Protein AF-A0A967WJP2-F1 (afdb_monomer)

Sequence (88 aa):
GSLRRWLRIKRQGYDDIPPVGGVRFGGLRRVTPISQRFGYDRGRPIDRYYIEGFLAQHANDVRGRVLEIGDDSYTRQFGGNRVTTRDV

Structure (mmCIF, N/CA/C/O backbone):
data_AF-A0A967WJP2-F1
#
_entry.id   AF-A0A967WJP2-F1
#
loop_
_atom_site.group_PDB
_atom_site.id
_atom_site.type_symbol
_atom_site.label_atom_id
_atom_site.label_alt_id
_atom_site.label_comp_id
_atom_site.label_asym_id
_atom_site.label_entity_id
_atom_site.label_seq_id
_atom_site.pdbx_PDB_ins_code
_atom_site.Cartn_x
_atom_site.Cartn_y
_atom_site.Cartn_z
_atom_site.occupancy
_atom_site.B_iso_or_equiv
_atom_site.auth_seq_id
_atom_site.auth_comp_id
_atom_site.auth_asym_id
_atom_site.auth_atom_id
_atom_site.pdbx_PDB_model_num
ATOM 1 N N . GLY A 1 1 ? 15.663 -14.428 5.934 1.00 38.12 1 GLY A N 1
ATOM 2 C CA . GLY A 1 1 ? 16.540 -13.272 6.206 1.00 38.12 1 GLY A CA 1
ATOM 3 C C . GLY A 1 1 ? 16.628 -12.358 4.995 1.00 38.12 1 GLY A C 1
ATOM 4 O O . GLY A 1 1 ? 16.809 -12.858 3.887 1.00 38.12 1 GLY A O 1
ATOM 5 N N . SER A 1 2 ? 16.481 -11.049 5.222 1.00 64.88 2 SER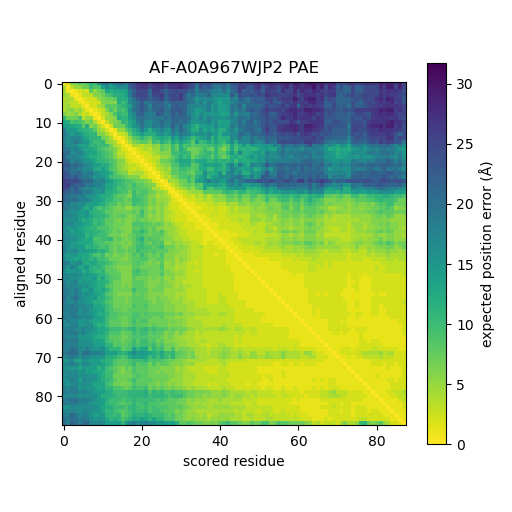 A N 1
ATOM 6 C CA . SER A 1 2 ? 16.429 -9.951 4.232 1.00 64.88 2 SER A CA 1
ATOM 7 C C . SER A 1 2 ? 17.463 -10.061 3.090 1.00 64.88 2 SER A C 1
ATOM 9 O O . SER A 1 2 ? 17.121 -9.925 1.915 1.00 64.88 2 SER A O 1
ATOM 11 N N . LEU A 1 3 ? 18.695 -10.471 3.406 1.00 36.97 3 LEU A N 1
ATOM 12 C CA . LEU A 1 3 ? 19.815 -10.534 2.460 1.00 36.97 3 LEU A CA 1
ATOM 13 C C . LEU A 1 3 ? 19.638 -11.565 1.324 1.00 36.97 3 LEU A C 1
ATOM 15 O O . LEU A 1 3 ? 19.937 -11.286 0.164 1.00 36.97 3 LEU A O 1
ATOM 19 N N . ARG A 1 4 ? 19.082 -12.750 1.621 1.00 46.03 4 ARG A N 1
ATOM 20 C CA . ARG A 1 4 ? 18.847 -13.799 0.604 1.00 46.03 4 ARG A CA 1
ATOM 21 C C . ARG A 1 4 ? 17.675 -13.460 -0.328 1.00 46.03 4 ARG A C 1
ATOM 23 O O . ARG A 1 4 ? 17.630 -13.932 -1.462 1.00 46.03 4 ARG A O 1
ATOM 30 N N . ARG A 1 5 ? 16.726 -12.631 0.127 1.00 45.44 5 ARG A N 1
ATOM 31 C CA . ARG A 1 5 ? 15.611 -12.130 -0.697 1.00 45.44 5 ARG A CA 1
ATOM 32 C C . ARG A 1 5 ? 16.095 -11.047 -1.666 1.00 45.44 5 ARG A C 1
ATOM 34 O O . ARG A 1 5 ? 15.727 -11.099 -2.835 1.00 45.44 5 ARG A O 1
ATOM 41 N N . TRP A 1 6 ? 16.971 -10.153 -1.200 1.00 48.84 6 TRP A N 1
ATOM 42 C CA . TRP A 1 6 ? 17.572 -9.075 -1.992 1.00 48.84 6 TRP A CA 1
ATOM 43 C C . TRP A 1 6 ? 18.445 -9.587 -3.151 1.00 48.84 6 TRP A C 1
ATOM 45 O O . TRP A 1 6 ? 18.262 -9.162 -4.291 1.00 48.84 6 TRP A O 1
ATOM 55 N N . LEU A 1 7 ? 19.314 -10.577 -2.905 1.00 48.69 7 LEU A N 1
ATOM 56 C CA . LEU A 1 7 ? 20.170 -11.160 -3.953 1.00 48.69 7 LEU A CA 1
ATOM 57 C C . LEU A 1 7 ? 19.369 -11.837 -5.082 1.00 48.69 7 LEU A C 1
ATOM 59 O O . LEU A 1 7 ? 19.743 -11.753 -6.249 1.00 48.69 7 LEU A O 1
ATOM 63 N N . ARG A 1 8 ? 18.236 -12.473 -4.758 1.00 51.50 8 ARG A N 1
ATOM 64 C CA . ARG A 1 8 ? 17.349 -13.115 -5.745 1.00 51.50 8 ARG A CA 1
ATOM 65 C C . ARG A 1 8 ? 16.563 -12.103 -6.586 1.00 51.50 8 ARG A C 1
ATOM 67 O O . ARG A 1 8 ? 16.339 -12.351 -7.765 1.00 51.50 8 ARG A O 1
ATOM 74 N N . ILE A 1 9 ? 16.169 -10.974 -5.995 1.00 50.69 9 ILE A N 1
ATOM 75 C CA . ILE A 1 9 ? 15.523 -9.855 -6.701 1.00 50.69 9 ILE A CA 1
ATOM 76 C C . ILE A 1 9 ? 16.488 -9.243 -7.726 1.00 50.69 9 ILE A C 1
ATOM 78 O O . ILE A 1 9 ? 16.138 -9.133 -8.896 1.00 50.69 9 ILE A O 1
ATOM 82 N N . LYS A 1 10 ? 17.734 -8.963 -7.314 1.00 50.22 10 LYS A N 1
ATOM 83 C CA . LYS A 1 10 ? 18.802 -8.436 -8.183 1.00 50.22 10 LYS A CA 1
ATOM 84 C C . LYS A 1 10 ? 19.094 -9.322 -9.397 1.00 50.22 10 LYS A C 1
ATOM 86 O O . LYS A 1 10 ? 19.374 -8.790 -10.462 1.00 50.22 10 LYS A O 1
ATOM 91 N N . ARG A 1 11 ? 19.051 -10.651 -9.243 1.00 51.50 11 ARG A N 1
ATOM 92 C CA . ARG A 1 11 ? 19.374 -11.584 -10.334 1.00 51.50 11 ARG A CA 1
ATOM 93 C C . ARG A 1 11 ? 18.241 -11.746 -11.353 1.00 51.50 11 ARG A C 1
ATOM 95 O O . ARG A 1 11 ? 18.542 -11.899 -12.518 1.00 51.50 11 ARG A O 1
ATOM 102 N N . GLN A 1 12 ? 16.975 -11.692 -10.930 1.00 50.34 12 GLN A N 1
ATOM 103 C CA . GLN A 1 12 ? 15.826 -11.879 -11.834 1.00 50.34 12 GLN A CA 1
ATOM 104 C C . GLN A 1 12 ? 15.330 -10.586 -12.490 1.00 50.34 12 GLN A C 1
ATOM 106 O O . GLN A 1 12 ? 14.893 -10.627 -13.629 1.00 50.34 12 GLN A O 1
ATOM 111 N N . GLY A 1 13 ? 15.402 -9.436 -11.814 1.00 53.50 13 GLY A N 1
ATOM 112 C CA . GLY A 1 13 ? 14.897 -8.185 -12.391 1.00 53.50 13 GLY A CA 1
ATOM 113 C C . GLY A 1 13 ? 15.739 -7.611 -13.525 1.00 53.50 13 GLY A C 1
ATOM 114 O O . GLY A 1 13 ? 15.222 -6.840 -14.327 1.00 53.50 13 GLY A O 1
ATOM 115 N N . TYR A 1 14 ? 17.023 -7.973 -13.594 1.00 55.94 14 TYR A N 1
ATOM 116 C CA . TYR A 1 14 ? 17.913 -7.544 -14.674 1.00 55.94 14 TYR A CA 1
ATOM 117 C C . TYR A 1 14 ? 17.690 -8.322 -15.975 1.00 55.94 14 TYR A C 1
ATOM 119 O O . TYR A 1 14 ? 17.887 -7.743 -17.039 1.00 55.94 14 TYR A O 1
ATOM 127 N N . ASP A 1 15 ? 17.233 -9.577 -15.908 1.00 59.09 15 ASP A N 1
ATOM 128 C CA . ASP A 1 15 ? 16.946 -10.378 -17.107 1.00 59.09 15 ASP A CA 1
ATOM 129 C C . ASP A 1 15 ? 15.741 -9.817 -17.893 1.00 59.09 15 ASP A C 1
ATOM 131 O O . ASP A 1 15 ? 15.666 -9.962 -19.112 1.00 59.09 15 ASP A O 1
ATOM 135 N N . ASP A 1 16 ? 14.829 -9.112 -17.212 1.00 64.19 16 ASP A N 1
ATOM 136 C CA . ASP A 1 16 ? 13.584 -8.595 -17.795 1.00 64.19 16 ASP A CA 1
ATOM 137 C C . ASP A 1 16 ? 13.660 -7.125 -18.263 1.00 64.19 16 ASP A C 1
ATOM 139 O O . ASP A 1 16 ? 12.650 -6.572 -18.713 1.00 64.19 16 ASP A O 1
ATOM 143 N N . ILE A 1 17 ? 14.806 -6.445 -18.120 1.00 70.62 17 ILE A N 1
ATOM 144 C CA . ILE A 1 17 ? 14.978 -5.056 -18.578 1.00 70.62 17 ILE A CA 1
ATOM 145 C C . ILE A 1 17 ? 15.767 -5.067 -19.893 1.00 70.62 17 ILE A C 1
ATOM 147 O O . ILE A 1 17 ? 16.970 -5.334 -19.878 1.00 70.62 17 ILE A O 1
ATOM 151 N N . PRO A 1 18 ? 15.140 -4.755 -21.044 1.00 70.38 18 PRO A N 1
ATOM 152 C CA . PRO A 1 18 ? 15.875 -4.657 -22.295 1.00 70.38 18 PRO A CA 1
ATOM 153 C C . PRO A 1 18 ? 16.858 -3.472 -22.248 1.00 70.38 18 PRO A C 1
ATOM 155 O O . PRO A 1 18 ? 16.539 -2.434 -21.659 1.00 70.38 18 PRO A O 1
ATOM 158 N N . PRO A 1 19 ? 18.034 -3.578 -22.893 1.00 73.50 19 PRO A N 1
ATOM 159 C CA . PRO A 1 19 ? 18.947 -2.447 -23.021 1.00 73.50 19 PRO A CA 1
ATOM 160 C C . PRO A 1 19 ? 18.282 -1.298 -23.794 1.00 73.50 19 PRO A C 1
ATOM 162 O O . PRO A 1 19 ? 17.382 -1.521 -24.610 1.00 73.50 19 PRO A O 1
ATOM 165 N N . VAL A 1 20 ? 18.733 -0.061 -23.564 1.00 76.62 20 VAL A N 1
ATOM 166 C CA . VAL A 1 20 ? 18.251 1.122 -24.301 1.00 76.62 20 VAL A CA 1
ATOM 167 C C . VAL A 1 20 ? 18.422 0.889 -25.808 1.00 76.62 20 VAL A C 1
ATOM 169 O O . VAL A 1 20 ? 19.490 0.488 -26.258 1.00 76.62 20 VAL A O 1
ATOM 172 N N . GLY A 1 21 ? 17.350 1.082 -26.584 1.00 79.31 21 GLY A N 1
ATOM 173 C CA . GLY A 1 21 ? 17.318 0.787 -28.026 1.00 79.31 21 GLY A CA 1
ATOM 174 C C . GLY A 1 21 ? 17.131 -0.695 -28.392 1.00 79.31 21 GLY A C 1
ATOM 175 O O . GLY A 1 21 ? 16.906 -1.010 -29.555 1.00 79.31 21 GLY A O 1
ATOM 176 N N . GLY A 1 22 ? 17.152 -1.610 -27.418 1.00 76.19 22 GLY A N 1
ATOM 177 C CA . GLY A 1 22 ? 16.972 -3.056 -27.604 1.00 76.19 22 GLY A CA 1
ATOM 178 C C . GLY A 1 22 ? 15.528 -3.549 -27.481 1.00 76.19 22 GLY A C 1
ATOM 179 O O . GLY A 1 22 ? 15.296 -4.754 -27.360 1.00 76.19 22 GLY A O 1
ATOM 180 N N . VAL A 1 23 ? 14.545 -2.643 -27.478 1.00 75.81 23 VAL A N 1
ATOM 181 C CA . VAL A 1 23 ? 13.126 -3.002 -27.360 1.00 75.81 23 VAL A CA 1
ATOM 182 C C . VAL A 1 23 ? 12.672 -3.735 -28.622 1.00 75.81 23 VAL A C 1
ATOM 184 O O . VAL A 1 23 ? 12.486 -3.144 -29.684 1.00 75.81 23 VAL A O 1
ATOM 187 N N . ARG A 1 24 ? 12.434 -5.044 -28.504 1.00 71.38 24 ARG A N 1
ATOM 188 C CA . ARG A 1 24 ? 11.760 -5.827 -29.547 1.00 71.38 24 ARG A CA 1
ATOM 189 C C . ARG A 1 24 ? 10.251 -5.681 -29.371 1.00 71.38 24 ARG A C 1
ATOM 191 O O . ARG A 1 24 ? 9.651 -6.414 -28.591 1.00 71.38 24 ARG A O 1
ATOM 198 N N . PHE A 1 25 ? 9.624 -4.771 -30.118 1.00 71.00 25 PHE A N 1
ATOM 199 C CA . PHE A 1 25 ? 8.175 -4.514 -30.036 1.00 71.00 25 PHE A CA 1
ATOM 200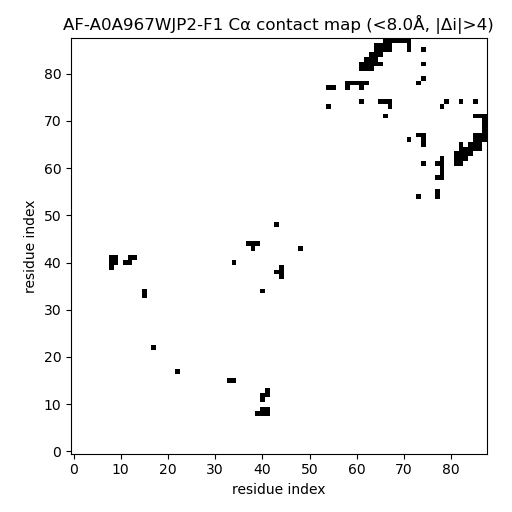 C C . PHE A 1 25 ? 7.302 -5.762 -30.272 1.00 71.00 25 PHE A C 1
ATOM 202 O O . PHE A 1 25 ? 6.206 -5.853 -29.729 1.00 71.00 25 PHE A O 1
ATOM 209 N N . GL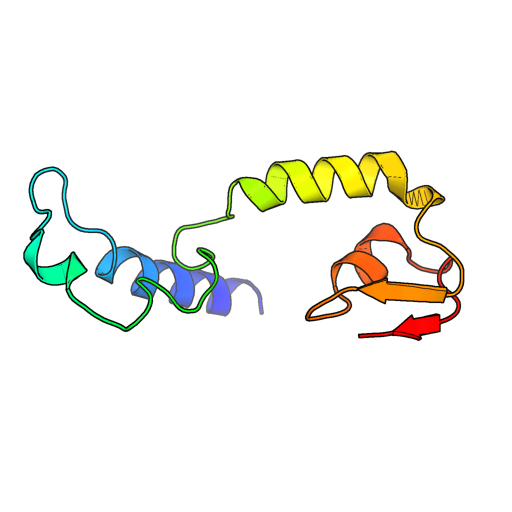Y A 1 26 ? 7.799 -6.778 -30.991 1.00 62.44 26 GLY A N 1
ATOM 210 C CA . GLY A 1 26 ? 7.136 -8.086 -31.108 1.00 62.44 26 GLY A CA 1
ATOM 211 C C . GLY A 1 26 ? 6.909 -8.802 -29.765 1.00 62.44 26 GLY A C 1
ATOM 212 O O . GLY A 1 26 ? 5.946 -9.553 -29.636 1.00 62.44 26 GLY A O 1
ATOM 213 N N . GLY A 1 27 ? 7.716 -8.509 -28.738 1.00 65.75 27 GLY A N 1
ATOM 214 C CA . GLY A 1 27 ? 7.525 -8.981 -27.361 1.00 65.75 27 GLY A CA 1
ATOM 215 C C . GLY A 1 27 ? 6.317 -8.366 -26.644 1.00 65.75 27 GLY A C 1
ATOM 216 O O . GLY A 1 27 ? 5.926 -8.853 -25.586 1.00 65.75 27 GLY A O 1
ATOM 217 N N . LEU A 1 28 ? 5.678 -7.341 -27.219 1.00 70.88 28 LEU A N 1
ATOM 218 C CA . LEU A 1 28 ? 4.412 -6.792 -26.722 1.00 70.88 28 LEU A CA 1
ATOM 219 C C . LEU A 1 28 ? 3.192 -7.618 -27.162 1.00 70.88 28 LEU A C 1
ATOM 221 O O . LEU A 1 28 ? 2.108 -7.410 -26.633 1.00 70.88 28 LEU A O 1
ATOM 225 N N . ARG A 1 29 ? 3.351 -8.586 -28.082 1.00 79.12 29 ARG A N 1
ATOM 226 C CA . ARG A 1 29 ? 2.276 -9.521 -28.477 1.00 79.12 29 ARG A CA 1
ATOM 227 C C . ARG A 1 29 ? 2.040 -10.652 -27.472 1.00 79.12 29 ARG A C 1
ATOM 229 O O . ARG A 1 29 ? 1.182 -11.501 -27.696 1.00 79.12 29 ARG A O 1
ATOM 236 N N . ARG A 1 30 ? 2.821 -10.719 -26.394 1.00 78.19 30 ARG A N 1
ATOM 237 C CA . ARG A 1 30 ? 2.657 -11.759 -25.375 1.00 78.19 30 ARG A CA 1
ATOM 238 C C . ARG A 1 30 ? 1.431 -11.479 -24.506 1.00 78.19 30 ARG A C 1
ATOM 240 O O . ARG A 1 30 ? 1.155 -10.337 -24.154 1.00 78.19 30 ARG A O 1
ATOM 247 N N . VAL A 1 31 ? 0.762 -12.551 -24.099 1.00 86.25 31 VAL A N 1
ATOM 248 C CA . VAL A 1 31 ? -0.390 -12.504 -23.182 1.00 86.25 31 VAL A CA 1
ATOM 249 C C . VAL A 1 31 ? 0.009 -12.657 -21.712 1.00 86.25 31 VAL A C 1
ATOM 251 O O . VAL A 1 31 ? -0.818 -12.513 -20.819 1.00 86.25 31 VAL A O 1
ATOM 254 N N . THR A 1 32 ? 1.280 -12.952 -21.437 1.00 83.94 32 THR A N 1
ATOM 255 C CA . THR A 1 32 ? 1.820 -13.026 -20.076 1.00 83.94 32 THR A CA 1
ATOM 256 C C . THR A 1 32 ? 2.295 -11.641 -19.606 1.00 83.94 32 THR A C 1
ATOM 258 O O . THR A 1 32 ? 2.649 -10.804 -20.431 1.00 83.94 32 THR A O 1
ATOM 261 N N . PRO A 1 33 ? 2.312 -11.325 -18.299 1.00 82.25 33 PRO A N 1
ATOM 262 C CA . PRO A 1 33 ? 2.772 -10.025 -17.773 1.00 82.25 33 PRO A CA 1
ATOM 263 C C . PRO A 1 33 ? 4.305 -9.930 -17.712 1.00 82.25 33 PRO A C 1
ATOM 265 O O . PRO A 1 33 ? 4.958 -10.967 -17.623 1.00 82.25 33 PRO A O 1
ATOM 268 N N . ILE A 1 34 ? 4.902 -8.727 -17.843 1.00 79.00 34 ILE A N 1
ATOM 269 C CA . ILE A 1 34 ? 6.380 -8.559 -17.953 1.00 79.00 34 ILE A CA 1
ATOM 270 C C . ILE A 1 34 ? 7.038 -9.076 -16.673 1.00 79.00 34 ILE A C 1
ATOM 272 O O . ILE A 1 34 ? 8.089 -9.696 -16.710 1.00 79.00 34 ILE A O 1
ATOM 276 N N . SER A 1 35 ? 6.365 -8.868 -15.546 1.00 81.75 35 SER A N 1
ATOM 277 C CA . SER A 1 35 ? 6.692 -9.457 -14.260 1.00 81.75 35 SER A CA 1
ATOM 278 C C . SER A 1 35 ? 5.394 -9.785 -13.530 1.00 81.75 35 SER A C 1
ATOM 280 O O . SER A 1 35 ? 4.428 -9.027 -13.591 1.00 81.75 35 SER A O 1
ATOM 282 N N . GLN A 1 36 ? 5.388 -10.906 -12.810 1.00 85.81 36 GLN A N 1
ATOM 283 C CA . GLN A 1 36 ? 4.317 -11.291 -11.878 1.00 85.81 36 GLN A CA 1
ATOM 284 C C . GLN A 1 36 ? 4.628 -10.861 -10.436 1.00 85.81 36 GLN A C 1
ATOM 286 O O . GLN A 1 36 ? 3.948 -11.256 -9.496 1.00 85.81 36 GLN A O 1
ATOM 291 N N . ARG A 1 37 ? 5.699 -10.084 -10.232 1.00 86.00 37 ARG A N 1
ATOM 292 C CA . ARG A 1 37 ? 6.182 -9.662 -8.910 1.00 86.00 37 ARG A CA 1
ATOM 293 C C . ARG A 1 37 ? 5.852 -8.214 -8.594 1.00 86.00 37 ARG A C 1
ATOM 295 O O . ARG A 1 37 ? 6.525 -7.624 -7.756 1.00 86.00 37 ARG A O 1
ATOM 302 N N . PHE A 1 38 ? 4.858 -7.639 -9.272 1.00 84.81 38 PHE A N 1
ATOM 303 C CA . PHE A 1 38 ? 4.397 -6.270 -9.027 1.00 84.81 38 PHE A CA 1
ATOM 304 C C . PHE A 1 38 ? 5.543 -5.243 -9.025 1.00 84.81 38 PHE A C 1
ATOM 306 O O . PHE A 1 38 ? 5.574 -4.335 -8.207 1.00 84.81 38 PHE A O 1
ATOM 313 N N . GLY A 1 39 ? 6.541 -5.426 -9.895 1.00 85.38 39 GLY A N 1
ATOM 314 C CA . GLY A 1 39 ? 7.682 -4.518 -10.015 1.00 85.38 39 GLY A CA 1
ATOM 315 C C . GLY A 1 39 ? 8.751 -4.633 -8.921 1.00 85.38 39 GLY A C 1
ATOM 316 O O . GLY A 1 39 ? 9.796 -4.006 -9.072 1.00 85.38 39 GLY A O 1
ATOM 317 N N . TYR A 1 40 ? 8.571 -5.462 -7.882 1.00 86.19 40 TYR A N 1
ATOM 318 C CA . TYR A 1 40 ? 9.577 -5.655 -6.823 1.00 86.19 40 TYR A CA 1
ATOM 319 C C . TYR A 1 40 ? 10.899 -6.240 -7.327 1.00 86.19 40 TYR A C 1
ATOM 321 O O . TYR A 1 40 ? 11.938 -6.082 -6.689 1.00 86.19 40 TYR A O 1
ATOM 329 N N . ASP A 1 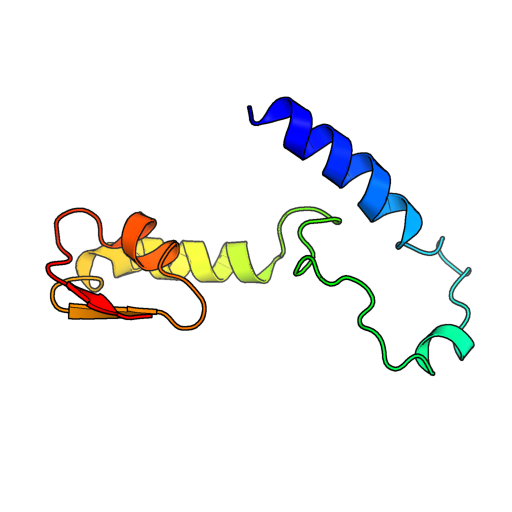41 ? 10.874 -6.922 -8.471 1.00 85.00 41 ASP A N 1
ATOM 330 C CA . ASP A 1 41 ? 12.062 -7.371 -9.190 1.00 85.00 41 ASP A CA 1
ATOM 331 C C . ASP A 1 41 ? 12.931 -6.196 -9.687 1.00 85.00 41 ASP A C 1
ATOM 333 O O . ASP A 1 41 ? 14.145 -6.345 -9.777 1.00 85.00 41 ASP A O 1
ATOM 337 N N . ARG A 1 42 ? 12.354 -5.004 -9.901 1.00 83.38 42 ARG A N 1
ATOM 338 C CA . ARG A 1 42 ? 13.038 -3.803 -10.426 1.00 83.38 42 ARG A CA 1
ATOM 339 C C . ARG A 1 42 ? 13.296 -2.719 -9.372 1.00 83.38 42 ARG A C 1
ATOM 341 O O . ARG A 1 42 ? 13.685 -1.608 -9.718 1.00 83.38 42 ARG A O 1
ATOM 348 N N . GLY A 1 43 ? 13.100 -3.027 -8.091 1.00 86.94 43 GLY A N 1
ATOM 349 C CA . GLY A 1 43 ? 13.207 -2.066 -6.988 1.00 86.94 43 GLY A CA 1
ATOM 350 C C . GLY A 1 43 ? 11.862 -1.817 -6.312 1.00 86.94 43 GLY A C 1
ATOM 351 O O . GLY A 1 43 ? 10.950 -2.627 -6.437 1.00 86.94 43 GLY A O 1
ATOM 352 N N . ARG A 1 44 ? 11.739 -0.725 -5.547 1.00 87.44 44 ARG A N 1
ATOM 353 C CA . ARG A 1 44 ? 10.453 -0.347 -4.941 1.00 87.44 44 ARG A CA 1
ATOM 354 C C . ARG A 1 44 ? 9.577 0.326 -6.009 1.00 87.44 44 ARG A C 1
ATOM 356 O O . ARG A 1 44 ? 10.009 1.351 -6.537 1.00 87.44 44 ARG A O 1
ATOM 363 N N . PRO A 1 45 ? 8.379 -0.206 -6.307 1.00 91.25 45 PRO A N 1
ATOM 364 C CA . PRO A 1 45 ? 7.415 0.464 -7.178 1.00 91.25 45 PRO A CA 1
ATOM 365 C C . PRO A 1 45 ? 7.094 1.887 -6.679 1.00 91.25 45 PRO A C 1
ATOM 367 O O . PRO A 1 45 ? 7.003 2.113 -5.472 1.00 91.25 45 PRO A O 1
ATOM 370 N N . ILE A 1 46 ? 6.997 2.870 -7.583 1.00 93.44 46 ILE A N 1
ATOM 371 C CA . ILE A 1 46 ? 6.864 4.293 -7.208 1.00 93.44 46 ILE A CA 1
ATOM 372 C C . ILE A 1 46 ? 5.511 4.619 -6.562 1.00 93.44 46 ILE A C 1
ATOM 374 O O . ILE A 1 46 ? 5.443 5.449 -5.662 1.00 93.44 46 ILE A O 1
ATOM 378 N N . ASP A 1 47 ? 4.451 3.924 -6.962 1.00 93.88 47 ASP A N 1
ATOM 379 C CA . ASP A 1 47 ? 3.133 3.966 -6.324 1.00 93.88 47 ASP A CA 1
ATOM 380 C C . ASP A 1 47 ? 3.226 3.700 -4.815 1.00 93.88 47 ASP A C 1
ATOM 382 O O . ASP A 1 47 ? 2.613 4.417 -4.029 1.00 93.88 47 ASP A O 1
ATOM 386 N N . ARG A 1 48 ? 4.076 2.757 -4.387 1.00 94.94 48 ARG A N 1
ATOM 387 C CA . ARG A 1 48 ? 4.287 2.443 -2.965 1.00 94.94 48 ARG A CA 1
ATOM 388 C C . ARG A 1 48 ? 4.824 3.632 -2.174 1.00 94.94 48 ARG A C 1
ATOM 390 O O . ARG A 1 48 ? 4.430 3.793 -1.028 1.00 94.94 48 ARG A O 1
ATOM 397 N N . TYR A 1 49 ? 5.666 4.488 -2.763 1.00 95.12 49 TYR A N 1
ATOM 398 C CA . TYR A 1 49 ? 6.140 5.706 -2.088 1.00 95.12 49 TYR A CA 1
ATOM 399 C C . TYR A 1 49 ? 4.978 6.640 -1.724 1.00 95.12 49 TYR A C 1
ATOM 401 O O . TYR A 1 49 ? 4.917 7.141 -0.603 1.00 95.12 49 TYR A O 1
ATOM 409 N N . TYR A 1 50 ? 4.036 6.834 -2.648 1.00 97.75 50 TYR A N 1
ATOM 410 C CA . TYR A 1 50 ? 2.887 7.712 -2.434 1.00 97.75 50 TYR A CA 1
ATOM 411 C C . TYR A 1 50 ? 1.811 7.065 -1.558 1.00 97.75 50 TYR A C 1
ATOM 413 O O . TYR A 1 50 ? 1.307 7.713 -0.644 1.00 97.75 50 TYR A O 1
ATOM 421 N N . ILE A 1 51 ? 1.498 5.786 -1.790 1.00 96.50 51 ILE A N 1
ATOM 422 C CA . ILE A 1 51 ? 0.523 5.029 -0.993 1.00 96.50 51 ILE A CA 1
ATOM 423 C C . ILE A 1 51 ? 0.969 4.969 0.470 1.00 96.50 51 ILE A C 1
ATOM 425 O O . ILE A 1 51 ? 0.192 5.299 1.361 1.00 96.50 51 ILE A O 1
ATOM 429 N N . GLU A 1 52 ? 2.226 4.599 0.731 1.00 97.25 52 GLU A N 1
ATOM 430 C CA . GLU A 1 52 ? 2.746 4.513 2.100 1.00 97.25 52 GLU A CA 1
ATOM 431 C C . GLU A 1 52 ? 2.801 5.888 2.773 1.00 97.25 52 GLU A C 1
ATOM 433 O O . GLU A 1 52 ? 2.508 5.986 3.961 1.00 97.25 52 GLU A O 1
ATOM 438 N N . GLY A 1 53 ? 3.121 6.952 2.028 1.00 98.31 53 GLY A N 1
ATOM 439 C CA . GLY A 1 53 ? 3.077 8.323 2.542 1.00 98.31 53 GLY A CA 1
ATOM 440 C C . GLY A 1 53 ? 1.668 8.748 2.965 1.00 98.31 53 GLY A C 1
ATOM 441 O O . GLY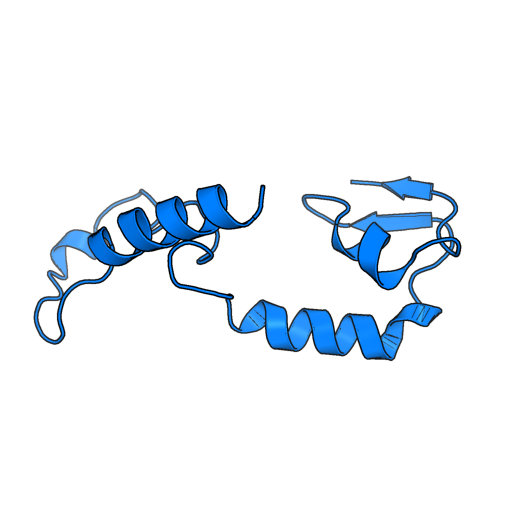 A 1 53 ? 1.486 9.245 4.076 1.00 98.31 53 GLY A O 1
ATOM 442 N N . PHE A 1 54 ? 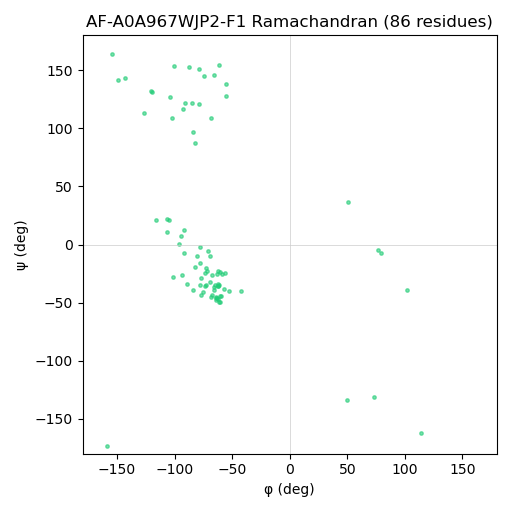0.666 8.494 2.119 1.00 98.44 54 PHE A N 1
ATOM 443 C CA . PHE A 1 54 ? -0.737 8.786 2.419 1.00 98.44 54 PHE A CA 1
ATOM 444 C C . PHE A 1 54 ? -1.232 7.999 3.639 1.00 98.44 54 PHE A C 1
ATOM 446 O O . PHE A 1 54 ? -1.777 8.574 4.580 1.00 98.44 54 PHE A O 1
ATOM 453 N N . LEU A 1 55 ? -0.993 6.686 3.665 1.00 98.38 55 LEU A N 1
ATOM 454 C CA . LEU A 1 55 ? -1.419 5.835 4.776 1.00 98.38 55 LEU A CA 1
ATOM 455 C C . LEU A 1 55 ? -0.709 6.192 6.086 1.00 98.38 55 LEU A C 1
ATOM 457 O O . LEU A 1 55 ? -1.327 6.131 7.145 1.00 98.38 55 LEU A O 1
ATOM 461 N N . ALA A 1 56 ? 0.559 6.608 6.030 1.00 98.38 56 ALA A N 1
ATOM 462 C CA . ALA A 1 56 ? 1.273 7.107 7.201 1.00 98.38 56 ALA A CA 1
ATOM 463 C C . ALA A 1 56 ? 0.646 8.400 7.739 1.00 98.38 56 ALA A C 1
ATOM 465 O O . ALA A 1 56 ? 0.437 8.521 8.946 1.00 98.38 56 ALA A O 1
ATOM 466 N N . GLN A 1 57 ? 0.314 9.346 6.855 1.00 98.69 57 GLN A N 1
ATOM 467 C CA . GLN A 1 57 ? -0.327 10.610 7.227 1.00 98.69 57 GLN A CA 1
ATOM 468 C C . GLN A 1 57 ? -1.714 10.396 7.857 1.00 98.69 57 GLN A C 1
ATOM 470 O O . GLN A 1 57 ? -2.089 11.121 8.776 1.00 98.69 57 GLN A O 1
ATOM 475 N N . HIS A 1 58 ? -2.440 9.371 7.407 1.00 98.31 58 HIS A N 1
ATOM 476 C CA . HIS A 1 58 ? -3.795 9.030 7.850 1.00 98.31 58 HIS A CA 1
ATOM 477 C C . HIS A 1 58 ? -3.855 7.785 8.754 1.00 98.31 58 HIS A C 1
ATOM 479 O O . HIS A 1 58 ? -4.902 7.160 8.906 1.00 98.31 58 HIS A O 1
ATOM 485 N N . ALA A 1 59 ? -2.751 7.408 9.407 1.00 98.19 59 ALA A N 1
ATOM 486 C CA . ALA A 1 59 ? -2.672 6.162 10.182 1.00 98.19 59 ALA A CA 1
ATOM 487 C C .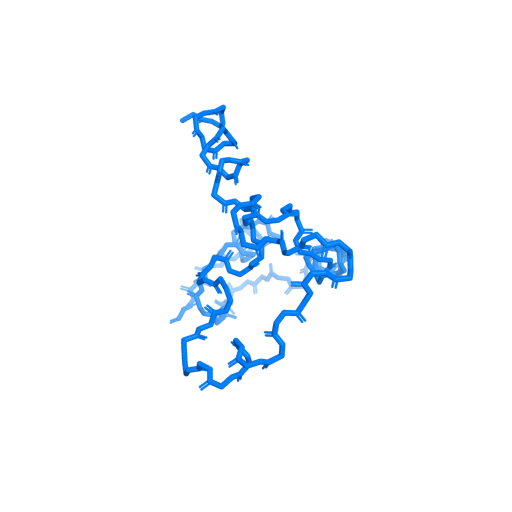 ALA A 1 59 ? -3.684 6.078 11.347 1.00 98.19 59 ALA A C 1
ATOM 489 O O . ALA A 1 59 ? -4.053 4.986 11.783 1.00 98.19 59 ALA A O 1
ATOM 490 N N . ASN A 1 60 ? -4.153 7.225 11.850 1.00 98.06 60 ASN A N 1
ATOM 491 C CA . ASN A 1 60 ? -5.183 7.288 12.892 1.00 98.06 60 ASN A CA 1
ATOM 492 C C . ASN A 1 60 ? -6.587 6.923 12.381 1.00 98.06 60 ASN A C 1
ATOM 494 O O . ASN A 1 60 ? -7.444 6.542 13.181 1.00 98.06 60 ASN A O 1
ATOM 498 N N . ASP A 1 61 ? -6.810 7.002 11.070 1.00 98.31 61 ASP A N 1
ATOM 499 C CA . ASP A 1 61 ? -8.077 6.648 10.430 1.00 98.31 61 ASP A CA 1
ATOM 500 C C . ASP A 1 61 ? -8.189 5.129 10.198 1.00 98.31 61 ASP A C 1
ATOM 502 O O . ASP A 1 61 ? -9.289 4.589 10.094 1.00 98.31 61 ASP A O 1
ATOM 506 N N . VAL A 1 62 ? -7.061 4.407 10.209 1.00 98.06 62 VAL A N 1
ATOM 507 C CA . VAL A 1 62 ? -7.002 2.943 10.080 1.00 98.06 62 VAL A CA 1
ATOM 508 C C . VAL A 1 62 ? -7.268 2.288 11.443 1.00 98.06 62 VAL A C 1
ATOM 510 O O . VAL A 1 62 ? -6.352 2.024 12.225 1.00 98.06 62 VAL A O 1
ATOM 513 N N . ARG A 1 63 ? -8.546 2.053 11.766 1.00 98.38 63 ARG A N 1
ATOM 514 C CA . ARG A 1 63 ? -8.989 1.528 13.071 1.00 98.38 63 ARG A CA 1
ATOM 515 C C . ARG A 1 63 ? -10.327 0.792 13.000 1.00 98.38 63 ARG A C 1
ATOM 517 O O . ARG A 1 63 ? -11.092 0.970 12.061 1.00 98.38 63 ARG A O 1
ATOM 524 N N . GLY A 1 64 ? -10.642 0.008 14.030 1.00 98.56 64 GLY A N 1
ATOM 525 C CA . GLY A 1 64 ? -11.877 -0.778 14.092 1.00 98.56 64 GLY A CA 1
ATOM 526 C C . GLY A 1 64 ? -11.836 -1.982 13.150 1.00 98.56 64 GLY A C 1
ATOM 527 O O . GLY A 1 64 ? -10.862 -2.734 13.158 1.00 98.56 64 GLY A O 1
ATOM 528 N N . ARG A 1 65 ? -12.889 -2.178 12.354 1.00 98.25 65 ARG A N 1
ATOM 529 C CA . ARG A 1 65 ? -12.955 -3.240 11.344 1.00 98.25 65 ARG A CA 1
ATOM 530 C C . ARG A 1 65 ? -12.471 -2.697 10.002 1.00 98.25 65 ARG A C 1
ATOM 532 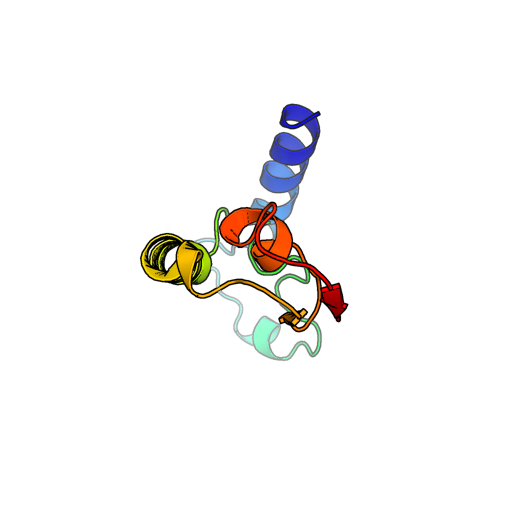O O . ARG A 1 65 ? -13.089 -1.784 9.464 1.00 98.25 65 ARG A O 1
ATOM 539 N N . VAL A 1 66 ? -11.374 -3.248 9.491 1.00 98.25 66 VAL A N 1
ATOM 540 C CA . VAL A 1 66 ? -10.708 -2.783 8.268 1.00 98.25 66 VAL A CA 1
ATOM 541 C C . VAL A 1 66 ? -10.693 -3.904 7.235 1.00 98.25 66 VAL A C 1
ATOM 543 O O . VAL A 1 66 ? -10.290 -5.019 7.555 1.00 98.25 66 VAL A O 1
ATOM 546 N N . LEU A 1 67 ? -11.106 -3.585 6.009 1.00 97.56 67 LEU A N 1
ATOM 547 C CA . LEU A 1 67 ? -10.965 -4.438 4.831 1.00 97.56 67 LEU A CA 1
ATOM 548 C C . LEU A 1 67 ? -9.826 -3.899 3.965 1.00 97.56 67 LEU A C 1
ATOM 550 O O . LEU A 1 67 ? -9.844 -2.729 3.580 1.00 97.56 67 LEU A O 1
ATOM 554 N N . GLU A 1 68 ? -8.877 -4.761 3.623 1.00 96.56 68 GLU A N 1
ATOM 555 C CA . GLU A 1 68 ? -7.831 -4.480 2.642 1.00 96.56 68 GLU A CA 1
ATOM 556 C C . GLU A 1 68 ? -7.927 -5.501 1.510 1.00 96.56 68 GLU A C 1
ATOM 558 O O . GLU A 1 68 ? -8.078 -6.694 1.742 1.00 96.56 68 GLU A O 1
ATOM 563 N N . ILE A 1 69 ? -7.900 -5.026 0.265 1.00 95.12 69 ILE A N 1
ATOM 564 C CA . ILE A 1 69 ? -8.082 -5.897 -0.897 1.00 95.12 69 ILE A CA 1
ATOM 565 C C . ILE A 1 69 ? -6.735 -6.517 -1.274 1.00 95.12 69 ILE A C 1
ATOM 567 O O . ILE A 1 69 ? -5.799 -5.808 -1.642 1.00 95.12 69 ILE A O 1
ATOM 571 N N . GLY A 1 70 ? -6.677 -7.849 -1.269 1.00 91.44 70 GLY A N 1
ATOM 572 C CA . GLY A 1 70 ? -5.544 -8.639 -1.760 1.00 91.44 70 GLY A CA 1
ATOM 573 C C . GLY A 1 70 ? -4.637 -9.201 -0.663 1.00 91.44 70 GLY A C 1
ATOM 574 O O . GLY A 1 70 ? -4.205 -10.346 -0.787 1.00 91.44 70 GLY A O 1
ATOM 575 N N . ASP A 1 71 ? -4.375 -8.444 0.404 1.00 93.31 71 ASP A N 1
ATOM 576 C CA . ASP A 1 71 ? -3.738 -8.912 1.643 1.00 93.31 71 ASP A CA 1
ATOM 577 C C . ASP A 1 71 ? -4.058 -7.961 2.820 1.00 93.31 71 ASP A C 1
ATOM 579 O O . ASP A 1 71 ? -4.902 -7.090 2.670 1.00 93.31 71 ASP A O 1
ATOM 583 N N . ASP A 1 72 ? -3.448 -8.148 4.000 1.00 96.12 72 ASP A N 1
ATOM 584 C CA . ASP A 1 72 ? -3.655 -7.302 5.193 1.00 96.12 72 ASP A CA 1
ATOM 585 C C . ASP A 1 72 ? -2.389 -6.533 5.638 1.00 96.12 72 ASP A C 1
ATOM 587 O O . ASP A 1 72 ? -2.239 -6.163 6.814 1.00 96.12 72 ASP A O 1
ATOM 591 N N . SER A 1 73 ? -1.428 -6.347 4.727 1.00 95.75 73 SER A N 1
ATOM 592 C CA . SER A 1 73 ? -0.099 -5.820 5.040 1.00 95.75 73 SER A CA 1
ATOM 593 C C . SER A 1 73 ? -0.134 -4.357 5.472 1.00 95.75 73 SER A C 1
ATOM 595 O O . SER A 1 73 ? 0.486 -4.008 6.486 1.00 95.75 73 SER A O 1
ATOM 597 N N . TYR A 1 74 ? -0.901 -3.511 4.786 1.00 97.25 74 TYR A N 1
ATOM 598 C CA . TYR A 1 74 ? -1.031 -2.106 5.156 1.00 97.25 74 TYR A CA 1
ATOM 599 C C . TYR A 1 74 ? -1.873 -1.904 6.405 1.00 97.25 74 TYR A C 1
ATOM 601 O O . TYR A 1 74 ? -1.535 -1.076 7.255 1.00 97.25 74 TYR A O 1
ATOM 609 N N . THR A 1 75 ? -2.903 -2.719 6.584 1.00 97.94 75 THR A N 1
ATOM 610 C CA . THR A 1 75 ? -3.733 -2.729 7.784 1.00 97.94 75 THR A CA 1
ATOM 611 C C . THR A 1 75 ? -2.893 -3.038 9.020 1.00 97.94 75 THR A C 1
ATOM 613 O O . THR A 1 75 ? -2.992 -2.342 10.033 1.00 97.94 75 TH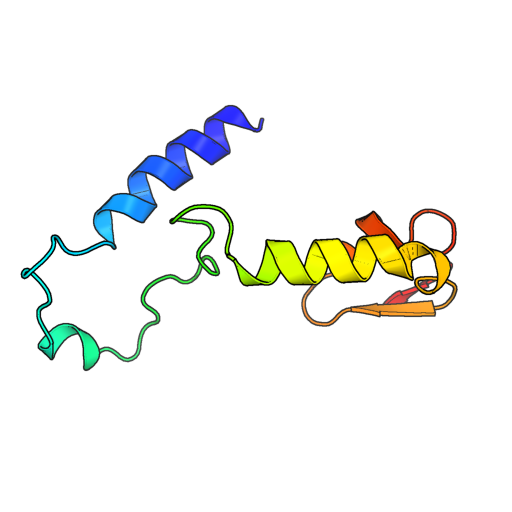R A O 1
ATOM 616 N N . ARG A 1 76 ? -1.999 -4.036 8.939 1.00 96.81 76 ARG A N 1
ATOM 617 C CA . ARG A 1 76 ? -1.041 -4.339 10.017 1.00 96.81 76 ARG A CA 1
ATOM 618 C C . ARG A 1 76 ? -0.065 -3.190 10.252 1.00 96.81 76 ARG A C 1
ATOM 620 O O . ARG A 1 76 ? 0.178 -2.836 11.403 1.00 96.81 76 ARG A O 1
ATOM 627 N N . GLN A 1 77 ? 0.500 -2.637 9.181 1.00 97.56 77 GLN A N 1
ATOM 628 C CA . GLN A 1 77 ? 1.558 -1.632 9.260 1.00 97.56 77 GLN A CA 1
ATOM 629 C C . GLN A 1 77 ? 1.066 -0.293 9.824 1.00 97.56 77 GLN A C 1
ATOM 631 O O . GLN A 1 77 ? 1.734 0.286 10.679 1.00 97.56 77 GLN A O 1
ATOM 636 N N . PHE A 1 78 ? -0.084 0.200 9.364 1.00 98.38 78 PHE A N 1
ATOM 637 C CA . PHE A 1 78 ? -0.570 1.542 9.695 1.00 98.38 78 PHE A CA 1
ATOM 638 C C . PHE A 1 78 ? -1.659 1.538 10.775 1.00 98.38 78 PHE A C 1
ATOM 640 O O . PHE A 1 78 ? -1.750 2.481 11.564 1.00 98.38 78 PHE A O 1
ATOM 647 N N . GLY A 1 79 ? -2.436 0.458 10.887 1.00 97.25 79 GLY A N 1
ATOM 648 C CA . GLY A 1 79 ? -3.496 0.334 11.887 1.00 97.25 79 GLY A CA 1
ATOM 649 C C . GLY A 1 79 ? -3.016 -0.138 13.263 1.00 97.25 79 GLY A C 1
ATOM 650 O O . GLY A 1 79 ? -3.467 0.372 14.292 1.00 97.25 79 GLY A O 1
ATOM 651 N N . GLY A 1 80 ? -2.066 -1.079 13.311 1.00 94.31 80 GLY A N 1
ATOM 652 C CA . GLY A 1 80 ? -1.534 -1.629 14.563 1.00 94.31 80 GLY A CA 1
ATOM 653 C C . GLY A 1 80 ? -2.635 -2.074 15.541 1.00 94.31 80 GLY A C 1
ATOM 654 O O . GLY A 1 80 ? -3.619 -2.696 15.148 1.00 94.31 80 GLY A O 1
ATOM 655 N N . ASN A 1 81 ? -2.501 -1.703 16.819 1.00 96.19 81 ASN A N 1
ATOM 656 C CA . ASN A 1 81 ? -3.453 -2.070 17.881 1.00 96.19 81 ASN A CA 1
ATOM 657 C C . ASN A 1 81 ? -4.814 -1.351 17.795 1.00 96.19 81 ASN A C 1
ATOM 659 O O . ASN A 1 81 ? -5.703 -1.644 18.588 1.00 96.19 81 ASN A O 1
ATOM 663 N N . ARG A 1 82 ? -4.992 -0.390 16.876 1.00 97.81 82 ARG A N 1
ATOM 664 C CA . ARG A 1 82 ? -6.277 0.309 16.693 1.00 97.81 82 ARG A CA 1
ATOM 665 C C . ARG A 1 82 ? -7.285 -0.531 15.910 1.00 97.81 82 ARG A C 1
ATOM 667 O O . ARG A 1 82 ? -8.474 -0.214 15.903 1.00 97.81 82 ARG A O 1
ATOM 674 N N . VAL A 1 83 ? -6.818 -1.574 15.230 1.00 98.38 83 VAL A N 1
ATOM 675 C CA . VAL A 1 83 ? -7.641 -2.459 14.409 1.00 98.38 83 VAL A CA 1
ATOM 676 C C . VAL A 1 83 ? -8.145 -3.621 15.259 1.00 98.38 83 VAL A C 1
ATOM 678 O O . VAL A 1 83 ? -7.360 -4.377 15.825 1.00 98.38 83 VAL A O 1
ATOM 681 N N . THR A 1 84 ? -9.464 -3.773 15.335 1.00 98.12 84 THR A N 1
ATOM 682 C CA . THR A 1 84 ? -10.141 -4.844 16.078 1.00 98.12 84 THR A CA 1
ATOM 683 C C . THR A 1 84 ? -10.461 -6.047 15.196 1.00 98.12 84 THR A C 1
ATOM 685 O O . THR A 1 84 ? -10.574 -7.166 15.690 1.00 98.12 84 THR A O 1
ATOM 688 N N . THR A 1 85 ? -10.619 -5.852 13.886 1.00 97.94 85 THR A N 1
ATOM 689 C CA . THR A 1 85 ? -10.911 -6.920 12.918 1.00 97.94 85 THR A CA 1
ATOM 690 C C . THR A 1 85 ? -10.303 -6.573 11.565 1.00 97.94 85 THR A C 1
ATOM 692 O O . THR A 1 85 ? -10.287 -5.407 11.174 1.00 97.94 85 THR A O 1
ATOM 695 N N . ARG A 1 86 ? -9.776 -7.586 10.875 1.00 96.25 86 ARG A N 1
ATOM 696 C CA . ARG A 1 86 ? -9.092 -7.462 9.584 1.00 96.25 86 ARG A CA 1
ATOM 697 C C . ARG A 1 86 ? -9.749 -8.422 8.611 1.00 96.25 86 ARG A C 1
ATOM 699 O O . ARG A 1 86 ? -9.675 -9.628 8.832 1.00 96.25 86 ARG A O 1
ATOM 706 N N . ASP A 1 87 ? -10.412 -7.873 7.610 1.00 96.38 87 ASP A N 1
ATOM 707 C CA . ASP A 1 87 ? -11.002 -8.612 6.501 1.00 96.38 87 ASP A CA 1
ATOM 708 C C . ASP A 1 87 ? -10.074 -8.514 5.276 1.00 96.38 87 ASP A C 1
ATOM 710 O O . ASP A 1 87 ? -9.303 -7.554 5.161 1.00 96.38 87 ASP A O 1
ATOM 714 N N . VAL A 1 88 ? -10.147 -9.508 4.385 1.00 89.94 88 VAL A N 1
ATOM 715 C CA . VAL A 1 88 ? -9.296 -9.650 3.188 1.00 89.94 88 VAL A CA 1
ATOM 716 C C . VAL A 1 88 ? -10.079 -10.237 2.024 1.00 89.94 88 VAL A C 1
ATOM 718 O O . VAL A 1 88 ? -10.894 -11.149 2.300 1.00 89.94 88 VAL A O 1
#

Mean predicted aligned error: 9.3 Å

Nearest PDB structures (foldseek):
  5m5g-assembly1_A  TM=3.296E-01  e=8.419E+00  Thermochaetoides thermophila DSM 1495
  3euc-assembly1_B  TM=2.990E-01  e=9.591E+00  Cupriavidus pinatubonensis JMP134

Secondary structure (DSSP, 8-state):
-HHHHHHHHHHHHTTTSPPTT---GGGGG-SS-S-SSTTGGGSS-HHHHHHHHHHHHTTTT--EEEE-SS-SHHIIIIIGGGEEEEE-

Solvent-accessible surface area (backbone atoms only — not comparable to full-atom values): 5455 Å² total; per-residue (Å²): 113,73,68,68,56,51,56,54,28,62,64,55,30,57,77,70,54,68,58,91,93,56,74,60,70,75,70,68,75,54,91,70,71,95,59,92,57,77,49,50,40,76,43,83,47,68,65,54,60,54,53,52,50,53,44,59,76,45,24,88,73,41,43,40,74,43,76,33,90,90,49,57,66,64,56,54,71,42,17,50,91,51,40,79,42,80,43,105

Radius of gyration: 17.72 Å; Cα contacts (8 Å, |Δi|>4): 68; chains: 1; bounding box: 33×24×49 Å

pLDDT: mean 82.66, std 17.69, range [36.97, 98.69]

Foldseek 3Di:
DVVVVVVVLQVPLVVLDAPVVRDPCVVVPDPDDSDPPQCVSVPDDPVCVVVVVVLQVVLVVLAEADEDPPDCVSSCVSPPPRYPHYHD